Protein AF-A0A9J6CEP8-F1 (afdb_monomer)

Sequence (96 aa):
MLLLRLGLGQKMCIFNCENILILGDFNHELKFGSPLESFMLQSFDTRLFSPRESTTNARTVIDEVFGRIEDYNIEVFIYESYSSHHKPLVIRVHEL

Nearest PDB structures (foldseek):
  9b3i-assembly1_E  TM=4.047E-01  e=5.539E+00  Saccharomyces cerevisiae

Radius of gyration: 14.23 Å; Cα contact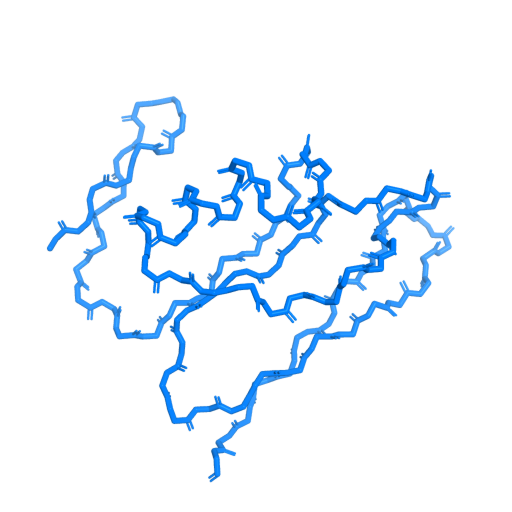s (8 Å, |Δi|>4): 170; chains: 1; bounding box: 29×32×35 Å

Structure (mmCIF, N/CA/C/O backbone):
data_AF-A0A9J6CEP8-F1
#
_entry.id   AF-A0A9J6CEP8-F1
#
loop_
_atom_site.group_PDB
_atom_site.id
_atom_site.type_symbol
_atom_site.label_atom_id
_atom_site.label_alt_id
_atom_site.label_comp_id
_atom_site.label_asym_id
_atom_site.label_entity_id
_atom_site.label_seq_id
_atom_site.pdbx_PDB_ins_code
_atom_site.Cartn_x
_atom_site.Cartn_y
_atom_site.Cartn_z
_atom_site.occupancy
_atom_site.B_iso_or_equiv
_atom_site.auth_seq_id
_atom_site.auth_comp_id
_atom_site.auth_asym_id
_atom_site.auth_atom_id
_atom_site.pdbx_PDB_model_num
ATOM 1 N N . MET A 1 1 ? -14.305 12.920 13.397 1.00 51.47 1 MET A N 1
ATOM 2 C CA . MET A 1 1 ? -14.805 13.208 12.034 1.00 51.47 1 MET A CA 1
ATOM 3 C C . MET A 1 1 ? -13.619 13.638 11.197 1.00 51.47 1 MET A C 1
ATOM 5 O O . MET A 1 1 ? -13.085 14.710 11.456 1.00 51.47 1 MET A O 1
ATOM 9 N N . LEU A 1 2 ? -13.185 12.798 10.258 1.00 52.88 2 LEU A N 1
ATOM 10 C CA . LEU A 1 2 ? -12.130 13.163 9.318 1.00 52.88 2 LEU A CA 1
ATOM 11 C C . LEU A 1 2 ? -12.778 13.641 8.017 1.00 52.88 2 LEU A C 1
ATOM 13 O O . LEU A 1 2 ? -13.576 12.919 7.418 1.00 52.88 2 LEU A O 1
ATOM 17 N N . LEU A 1 3 ? -12.466 14.872 7.610 1.00 49.03 3 LEU A N 1
ATOM 18 C CA . LEU A 1 3 ? -12.958 15.448 6.364 1.00 49.03 3 LEU A CA 1
ATOM 19 C C . LEU A 1 3 ? -11.850 15.383 5.318 1.00 49.03 3 LEU A C 1
ATOM 21 O O . LEU A 1 3 ? -10.904 16.168 5.358 1.00 49.03 3 LEU A O 1
ATOM 25 N N . LEU A 1 4 ? -11.991 14.472 4.363 1.00 55.44 4 LEU A N 1
ATOM 26 C CA . LEU A 1 4 ? -11.021 14.328 3.287 1.00 55.44 4 LEU A CA 1
ATOM 27 C C . LEU A 1 4 ? -11.453 15.132 2.077 1.00 55.44 4 LEU A C 1
ATOM 29 O O . LEU A 1 4 ? -12.540 14.925 1.532 1.00 55.44 4 LEU A O 1
ATOM 33 N N . ARG A 1 5 ? -10.580 16.049 1.653 1.00 47.62 5 ARG A N 1
ATOM 34 C CA . ARG A 1 5 ? -10.659 16.659 0.328 1.00 47.62 5 ARG A CA 1
ATOM 35 C C . ARG A 1 5 ? -9.963 15.734 -0.656 1.00 47.62 5 ARG A C 1
ATOM 37 O O . ARG A 1 5 ? -8.754 15.814 -0.840 1.00 47.62 5 ARG A O 1
ATOM 44 N N . LEU A 1 6 ? -10.750 14.881 -1.290 1.00 51.75 6 LEU A N 1
ATOM 45 C CA . LEU A 1 6 ? -10.346 14.256 -2.539 1.00 51.75 6 LEU A CA 1
ATOM 46 C C . LEU A 1 6 ? -10.498 15.354 -3.606 1.00 51.75 6 LEU A C 1
ATOM 48 O O . LEU A 1 6 ? -11.464 16.122 -3.563 1.00 51.75 6 LEU A O 1
ATOM 52 N N . GLY A 1 7 ? -9.509 15.542 -4.481 1.00 49.31 7 GLY A N 1
ATOM 53 C CA . GLY A 1 7 ? -9.556 16.587 -5.515 1.00 49.31 7 GLY A CA 1
ATOM 54 C C . GLY A 1 7 ? -10.892 16.608 -6.281 1.00 49.31 7 GLY A C 1
ATOM 55 O O . GLY A 1 7 ? -11.607 15.613 -6.311 1.00 49.31 7 GLY A O 1
ATOM 56 N N . LEU A 1 8 ? -11.226 17.752 -6.900 1.00 47.84 8 LEU A N 1
ATOM 57 C CA . LEU A 1 8 ? -12.524 18.055 -7.552 1.00 47.84 8 LEU A CA 1
ATOM 58 C C . LEU A 1 8 ? -13.677 18.454 -6.607 1.00 47.84 8 LEU A C 1
ATOM 60 O O . LEU A 1 8 ? -14.846 18.393 -6.978 1.00 47.84 8 LEU A O 1
ATOM 64 N N . GLY A 1 9 ? -13.371 18.919 -5.392 1.00 50.31 9 GLY A N 1
ATOM 65 C CA . GLY A 1 9 ? -14.382 19.488 -4.486 1.00 50.31 9 GLY A CA 1
ATOM 66 C C . GLY A 1 9 ? -15.284 18.453 -3.807 1.00 50.31 9 GLY A C 1
ATOM 67 O O . GLY A 1 9 ? -16.221 18.831 -3.103 1.00 50.31 9 GLY A O 1
ATOM 68 N N . GLN A 1 10 ? -14.980 17.165 -3.964 1.00 42.88 10 GLN A N 1
ATOM 69 C CA . GLN A 1 10 ? -15.656 16.087 -3.261 1.00 42.88 10 GLN A CA 1
ATOM 70 C C . GLN A 1 10 ? -15.145 16.004 -1.818 1.00 42.88 10 GLN A C 1
ATOM 72 O O . GLN A 1 10 ? -13.944 16.027 -1.544 1.00 42.88 10 GLN A O 1
ATOM 77 N N . LYS A 1 11 ? -16.085 15.945 -0.873 1.00 49.19 11 LYS A N 1
ATOM 78 C CA . LYS A 1 11 ? -15.802 15.737 0.546 1.00 49.19 11 LYS A CA 1
ATOM 79 C C . LYS A 1 11 ? -16.305 14.356 0.916 1.00 49.19 11 LYS A C 1
ATOM 81 O O . LYS A 1 11 ? -17.509 14.119 0.864 1.00 49.19 11 LYS A O 1
ATOM 86 N N . MET A 1 12 ? -15.399 13.473 1.311 1.00 56.34 12 MET A N 1
ATOM 87 C CA . MET A 1 12 ? -15.789 12.221 1.946 1.00 56.34 12 MET A CA 1
ATOM 88 C C . MET A 1 12 ? -15.829 12.450 3.453 1.00 56.34 12 MET A C 1
ATOM 90 O O . MET A 1 12 ? -14.848 12.904 4.048 1.00 56.34 12 MET A O 1
ATOM 94 N N . CYS A 1 13 ? -16.986 12.192 4.058 1.00 50.88 13 CYS A N 1
ATOM 95 C CA . CYS A 1 13 ? -17.151 12.247 5.501 1.00 50.88 13 CYS A CA 1
ATOM 96 C C . CYS A 1 13 ? -16.957 10.833 6.050 1.00 50.88 13 CYS A C 1
ATOM 98 O O . CYS A 1 13 ? -17.866 10.011 5.956 1.00 50.88 13 CYS A O 1
ATOM 100 N N . ILE A 1 14 ? -15.769 10.539 6.584 1.00 58.50 14 ILE A N 1
ATOM 101 C CA . ILE A 1 14 ? -15.524 9.263 7.263 1.00 58.50 14 ILE A CA 1
ATOM 102 C C . ILE A 1 14 ? -15.975 9.424 8.719 1.00 58.50 14 ILE A C 1
ATOM 104 O O . ILE A 1 14 ? -15.350 10.142 9.512 1.00 58.50 14 ILE A O 1
ATOM 108 N N . PHE A 1 15 ? -17.095 8.787 9.062 1.00 48.88 15 PHE A N 1
ATOM 109 C CA . PHE A 1 15 ? -17.564 8.658 10.440 1.00 48.88 15 PHE A CA 1
ATOM 110 C C . PHE A 1 15 ? 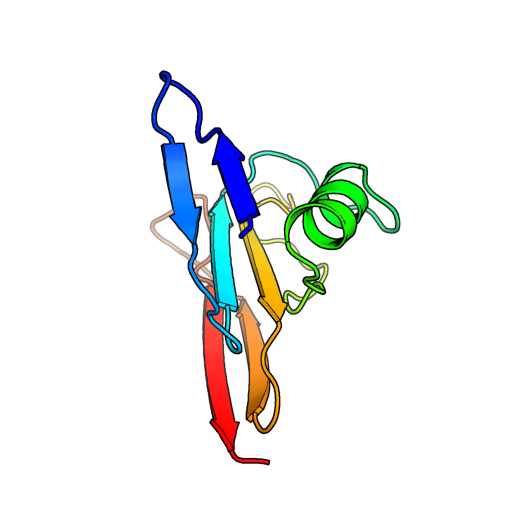-17.007 7.361 11.036 1.00 48.88 15 PHE A C 1
ATOM 112 O O . PHE A 1 15 ? -17.312 6.291 10.532 1.00 48.88 15 PHE A O 1
ATOM 119 N N . ASN A 1 16 ? -16.197 7.484 12.093 1.00 65.81 16 ASN A N 1
ATOM 120 C CA . ASN A 1 16 ? -15.808 6.420 13.032 1.00 65.81 16 ASN A CA 1
ATOM 121 C C . ASN A 1 16 ? -15.506 5.027 12.432 1.00 65.81 16 ASN A C 1
ATOM 123 O O . ASN A 1 16 ? -15.925 4.012 12.976 1.00 65.81 16 ASN A O 1
ATOM 127 N N . CYS A 1 17 ? -14.766 4.960 11.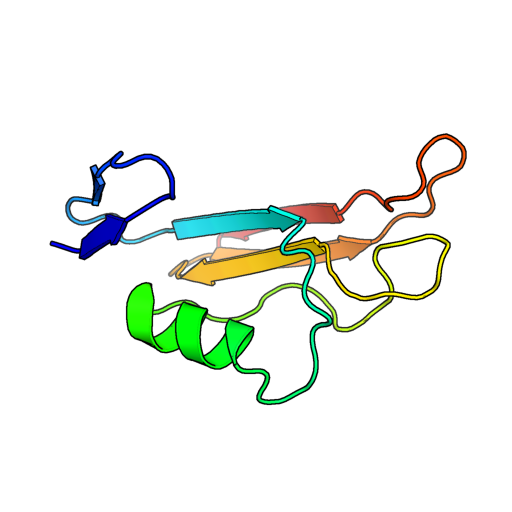322 1.00 70.12 17 CYS A N 1
ATOM 128 C CA . CYS A 1 17 ? -14.233 3.690 10.830 1.00 70.12 17 CYS A CA 1
ATOM 129 C C . CYS A 1 17 ? -12.964 3.346 11.614 1.00 70.12 17 CYS A C 1
ATOM 131 O O . CYS A 1 17 ? -11.946 4.020 11.451 1.00 70.12 17 CYS A O 1
ATOM 133 N N . GLU A 1 18 ? -13.030 2.331 12.472 1.00 77.94 18 GLU A N 1
ATOM 134 C CA . GLU A 1 18 ? -11.874 1.831 13.233 1.00 77.94 18 GLU A CA 1
ATOM 135 C C . GLU A 1 18 ? -10.821 1.262 12.275 1.00 77.94 18 GLU A C 1
ATOM 137 O O . GLU A 1 18 ? -9.672 1.708 12.288 1.00 77.94 18 GLU A O 1
ATOM 142 N N . ASN A 1 19 ? -11.270 0.424 11.335 1.00 86.56 19 ASN A N 1
ATOM 143 C CA . ASN A 1 19 ? -10.427 -0.224 10.338 1.00 86.56 19 ASN A CA 1
ATOM 144 C C . ASN A 1 19 ? -10.498 0.479 8.973 1.00 86.56 19 ASN A C 1
ATOM 146 O O . ASN A 1 19 ? -11.573 0.636 8.390 1.00 86.56 19 ASN A O 1
ATOM 150 N N . ILE A 1 20 ? -9.342 0.894 8.453 1.00 88.31 20 ILE A N 1
ATOM 151 C CA . ILE A 1 20 ? -9.183 1.601 7.180 1.00 88.31 20 ILE A CA 1
ATOM 152 C C . ILE A 1 20 ? -8.009 0.995 6.410 1.00 88.31 20 ILE A C 1
ATOM 154 O O . ILE A 1 20 ? -6.908 0.862 6.943 1.00 88.31 20 ILE A O 1
ATOM 158 N N . LEU A 1 21 ? -8.235 0.713 5.126 1.00 92.06 21 LEU A N 1
ATOM 159 C CA . LEU A 1 21 ? -7.196 0.457 4.132 1.00 92.06 21 LEU A CA 1
ATOM 160 C C . LEU A 1 21 ? -7.318 1.473 3.001 1.00 92.06 21 LEU A C 1
ATOM 162 O O . LEU A 1 21 ? -8.409 1.718 2.488 1.00 92.06 21 LEU A O 1
ATOM 166 N N . ILE A 1 22 ? -6.188 2.051 2.613 1.00 91.88 22 ILE A N 1
ATOM 167 C CA . ILE A 1 22 ? -6.058 2.998 1.514 1.00 91.88 22 ILE A CA 1
ATOM 168 C C . ILE A 1 22 ? -5.071 2.400 0.523 1.00 91.88 22 ILE A C 1
ATOM 170 O O . ILE A 1 22 ? -3.904 2.182 0.850 1.00 91.88 22 ILE A O 1
ATOM 174 N N . LEU A 1 23 ? -5.581 2.119 -0.672 1.00 93.25 23 LEU A N 1
ATOM 175 C CA . LEU A 1 23 ? -4.909 1.388 -1.739 1.00 93.25 23 LEU A CA 1
ATOM 176 C C . LEU A 1 23 ? -4.921 2.249 -2.993 1.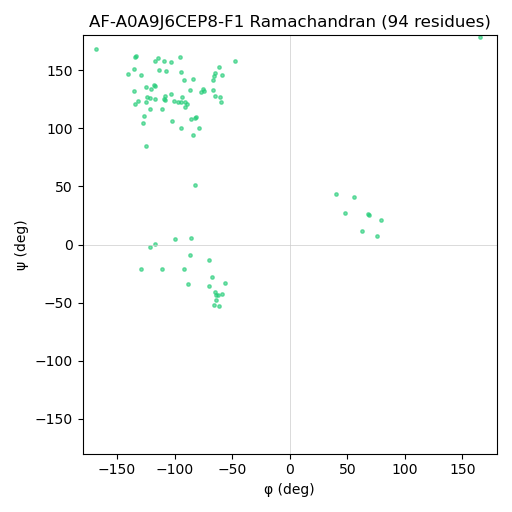00 93.25 23 LEU A C 1
ATOM 178 O O . LEU A 1 23 ? -5.974 2.793 -3.339 1.00 93.25 23 LEU A O 1
ATOM 182 N N . GLY A 1 24 ? -3.801 2.332 -3.698 1.00 91.62 24 GLY A N 1
ATOM 183 C CA . GLY A 1 24 ? -3.802 2.958 -5.013 1.00 91.62 24 GLY A CA 1
ATOM 184 C C . GLY A 1 24 ? -2.424 3.290 -5.552 1.00 91.62 24 GLY A C 1
ATOM 185 O O . GLY A 1 24 ? -1.414 3.091 -4.884 1.00 91.62 24 GLY A O 1
ATOM 186 N N . ASP A 1 25 ? -2.439 3.833 -6.764 1.00 93.69 25 ASP A N 1
ATOM 187 C CA . ASP A 1 25 ? -1.304 4.495 -7.394 1.00 93.69 25 ASP A CA 1
ATOM 188 C C . ASP A 1 25 ? -1.220 5.939 -6.878 1.00 93.69 25 ASP A C 1
ATOM 190 O O . ASP A 1 25 ? -2.061 6.789 -7.194 1.00 93.69 25 ASP A O 1
ATOM 194 N N . PHE A 1 26 ? -0.210 6.218 -6.059 1.00 92.25 26 PHE A N 1
ATOM 195 C CA . PHE A 1 26 ? 0.022 7.538 -5.478 1.00 92.25 26 PHE A CA 1
ATOM 196 C C . PHE A 1 26 ? 0.855 8.443 -6.388 1.00 92.25 26 PHE A C 1
ATOM 198 O O . PHE A 1 26 ? 0.991 9.631 -6.086 1.00 92.25 26 PHE A O 1
ATOM 205 N N . ASN A 1 27 ? 1.426 7.907 -7.476 1.00 91.44 27 ASN A N 1
ATOM 206 C CA . ASN A 1 27 ? 2.331 8.612 -8.388 1.00 91.44 27 ASN A CA 1
ATOM 207 C C . ASN A 1 27 ? 3.453 9.393 -7.674 1.00 91.44 27 ASN A C 1
ATOM 209 O O . ASN A 1 27 ? 3.970 10.392 -8.180 1.00 91.44 27 ASN A O 1
ATOM 213 N N . HIS A 1 28 ? 3.836 8.947 -6.478 1.00 89.50 28 HIS A N 1
ATOM 214 C CA . HIS A 1 28 ? 4.859 9.573 -5.659 1.00 89.50 28 HIS A CA 1
ATOM 215 C C . HIS A 1 28 ? 5.783 8.495 -5.115 1.00 89.50 28 HIS A C 1
ATOM 217 O O . HIS A 1 28 ? 5.349 7.619 -4.378 1.00 89.50 28 HIS A O 1
ATOM 223 N N . GLU A 1 29 ? 7.071 8.605 -5.437 1.00 89.62 29 GLU A N 1
ATOM 224 C CA . GLU A 1 29 ? 8.065 7.618 -5.026 1.00 89.62 29 GLU A CA 1
ATOM 225 C C . GLU A 1 29 ? 8.131 7.504 -3.495 1.00 89.62 29 GLU A C 1
ATOM 227 O O . GLU A 1 29 ? 8.395 8.491 -2.788 1.00 89.62 29 GLU A O 1
ATOM 232 N N . LEU A 1 30 ? 7.915 6.298 -2.976 1.00 84.62 30 LEU A N 1
ATOM 233 C CA . LEU A 1 30 ? 7.948 6.026 -1.552 1.00 84.62 30 LEU A CA 1
ATOM 234 C C . LEU A 1 30 ? 9.395 5.905 -1.054 1.00 84.62 30 LEU A C 1
ATOM 236 O O . LEU A 1 30 ? 10.051 4.867 -1.125 1.00 84.62 30 LEU A O 1
ATOM 240 N N . LYS A 1 31 ? 9.880 6.983 -0.441 1.00 83.44 31 LYS A N 1
ATOM 241 C CA . LYS A 1 31 ? 11.144 7.010 0.312 1.00 83.44 31 LYS A CA 1
ATOM 242 C C . LYS A 1 31 ? 10.870 6.973 1.813 1.00 83.44 31 LYS A C 1
ATOM 244 O O . LYS A 1 31 ? 9.774 7.322 2.257 1.00 83.44 31 LYS A O 1
ATOM 249 N N . PHE A 1 32 ? 11.842 6.524 2.605 1.00 79.81 32 PHE A N 1
ATOM 250 C CA . PHE A 1 32 ? 11.718 6.559 4.064 1.00 79.81 32 PHE A CA 1
ATOM 251 C C . PHE A 1 32 ? 11.538 8.010 4.524 1.00 79.81 32 PHE A C 1
ATOM 253 O O . PHE A 1 32 ? 12.317 8.875 4.119 1.00 79.81 32 PHE A O 1
ATOM 260 N N . GLY A 1 33 ? 10.497 8.286 5.315 1.00 80.25 33 GLY A N 1
ATOM 261 C CA . GLY A 1 33 ? 10.181 9.652 5.742 1.00 80.25 33 GLY A CA 1
ATOM 262 C C . GLY A 1 33 ? 9.677 10.546 4.606 1.00 80.25 33 GLY A C 1
ATOM 263 O O . GLY A 1 33 ? 9.847 11.764 4.656 1.00 80.25 33 GLY A O 1
ATOM 264 N N . SER A 1 34 ? 9.090 9.962 3.556 1.00 85.12 34 SER A N 1
ATOM 265 C CA . SER A 1 34 ? 8.518 10.748 2.462 1.00 85.12 34 SER A CA 1
ATOM 266 C C . SER A 1 34 ? 7.373 11.656 2.950 1.00 85.12 34 SER A C 1
ATOM 268 O O . SER A 1 34 ? 6.674 11.322 3.916 1.00 85.12 34 SER A O 1
ATOM 270 N N . PRO A 1 35 ? 7.123 12.792 2.267 1.00 89.00 35 PRO A N 1
ATOM 271 C CA . PRO A 1 35 ? 5.967 13.639 2.557 1.00 89.00 35 PRO A CA 1
ATOM 272 C C . PRO A 1 35 ? 4.637 12.886 2.469 1.00 89.00 35 PRO A C 1
ATOM 274 O O . PRO A 1 35 ? 3.736 13.174 3.250 1.00 89.00 35 PRO A O 1
ATOM 277 N N . LEU A 1 36 ? 4.534 11.902 1.566 1.00 88.38 36 LEU A N 1
ATOM 278 C CA . LEU A 1 36 ? 3.364 11.036 1.444 1.00 88.38 36 LEU A C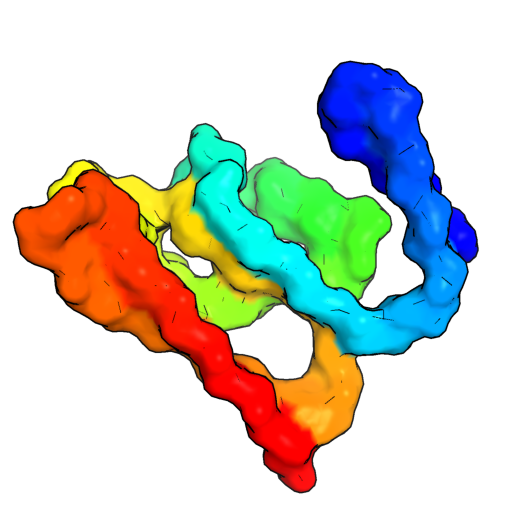A 1
ATOM 279 C C . LEU A 1 36 ? 3.121 10.243 2.733 1.00 88.38 36 LEU A C 1
ATOM 281 O O . LEU A 1 36 ? 2.038 10.323 3.294 1.00 88.38 36 LEU A O 1
ATOM 285 N N . GLU A 1 37 ? 4.129 9.537 3.247 1.00 89.69 37 GLU A N 1
ATOM 286 C CA . GLU A 1 37 ? 4.012 8.761 4.490 1.00 89.69 37 GLU A CA 1
ATOM 287 C C . GLU A 1 37 ? 3.622 9.650 5.680 1.00 89.69 37 GLU A C 1
ATOM 289 O O . GLU A 1 37 ? 2.714 9.318 6.442 1.00 89.69 37 GLU A O 1
ATOM 294 N N . SER A 1 38 ? 4.238 10.833 5.781 1.00 89.50 38 SER A N 1
ATOM 295 C CA . SER A 1 38 ? 3.891 11.829 6.804 1.00 89.50 38 SER A CA 1
ATOM 296 C C . SER A 1 38 ? 2.446 12.316 6.666 1.00 89.50 38 SER A C 1
ATOM 298 O O . SER A 1 38 ? 1.730 12.423 7.659 1.0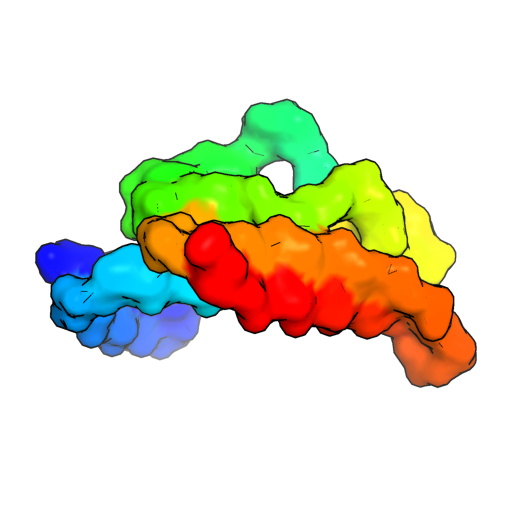0 89.50 38 SER A O 1
ATOM 300 N N . PHE A 1 39 ? 1.997 12.589 5.439 1.00 88.94 39 PHE A N 1
ATOM 301 C CA . PHE A 1 39 ? 0.629 13.008 5.148 1.00 88.94 39 PHE A CA 1
ATOM 302 C C . PHE A 1 39 ? -0.390 11.915 5.486 1.00 88.94 39 PHE A C 1
ATOM 304 O O . PHE A 1 39 ? -1.415 12.219 6.098 1.00 88.94 39 PHE A O 1
ATOM 311 N N . MET A 1 40 ? -0.106 10.658 5.132 1.00 89.50 40 MET A N 1
ATOM 312 C CA . MET A 1 40 ? -0.976 9.512 5.406 1.00 89.50 40 MET A CA 1
ATOM 313 C C . MET A 1 40 ? -1.118 9.257 6.910 1.00 89.50 40 MET A C 1
ATOM 315 O O . MET A 1 40 ? -2.230 9.038 7.398 1.00 89.50 40 MET A O 1
ATOM 319 N N . LEU A 1 41 ? -0.022 9.381 7.662 1.00 88.75 41 LEU A N 1
ATOM 320 C CA . LEU A 1 41 ? -0.040 9.298 9.121 1.00 88.75 41 LEU A CA 1
ATOM 321 C C . LEU A 1 41 ? -0.826 10.460 9.745 1.00 88.75 41 LEU A C 1
ATOM 323 O O . LEU A 1 41 ? -1.743 10.234 10.522 1.00 88.75 41 LEU A O 1
ATOM 327 N N . GLN A 1 42 ? -0.519 11.710 9.389 1.00 88.06 42 GLN A N 1
ATOM 328 C CA . GLN A 1 42 ? -1.138 12.884 10.022 1.00 88.06 42 GLN A CA 1
ATOM 329 C C . GLN A 1 42 ? -2.613 13.064 9.660 1.00 88.06 42 GLN A C 1
ATOM 331 O O . GLN A 1 42 ? -3.400 13.532 10.480 1.00 88.06 42 GLN A O 1
ATOM 336 N N . SER A 1 43 ? -2.983 12.731 8.423 1.00 85.50 43 SER A N 1
ATOM 337 C CA . SER A 1 43 ? -4.338 12.963 7.929 1.00 85.50 43 SER A CA 1
ATOM 338 C C . SER A 1 43 ? -5.258 11.796 8.233 1.00 85.50 43 SER A C 1
ATOM 340 O O . SER A 1 43 ? -6.432 12.025 8.473 1.00 85.50 43 SER A O 1
ATOM 342 N N . PHE A 1 44 ? -4.762 10.559 8.223 1.00 84.06 44 PHE A N 1
ATOM 343 C CA . PHE A 1 44 ? -5.620 9.378 8.331 1.00 84.06 44 PHE A CA 1
ATOM 344 C C . PHE A 1 44 ? -5.292 8.488 9.522 1.00 84.06 44 PHE A C 1
ATOM 346 O O . PHE A 1 44 ? -5.994 7.500 9.712 1.00 84.06 44 PHE A O 1
ATOM 353 N N . ASP A 1 45 ? -4.264 8.825 10.310 1.00 88.88 45 ASP A N 1
ATOM 354 C CA . ASP A 1 45 ? -3.792 7.992 11.420 1.00 88.88 45 ASP A CA 1
ATOM 355 C C . ASP A 1 45 ? -3.440 6.570 10.942 1.00 88.88 45 ASP A C 1
ATOM 357 O O . ASP A 1 45 ? -3.790 5.563 11.548 1.00 88.88 45 ASP A O 1
ATOM 361 N N . THR A 1 46 ? -2.795 6.487 9.774 1.00 90.94 46 THR A N 1
ATOM 362 C CA . THR A 1 46 ? -2.438 5.220 9.120 1.00 90.94 46 THR A CA 1
ATOM 363 C C . THR A 1 46 ? -0.938 4.963 9.159 1.00 90.94 46 THR A C 1
ATOM 365 O O . THR A 1 46 ? -0.129 5.885 9.258 1.00 90.94 46 THR A O 1
ATOM 368 N N . ARG A 1 47 ? -0.557 3.693 9.016 1.00 91.69 47 ARG A N 1
ATOM 369 C CA . ARG A 1 47 ? 0.823 3.258 8.776 1.00 91.69 47 ARG A CA 1
ATOM 370 C C . ARG A 1 47 ? 0.961 2.612 7.402 1.00 91.69 47 ARG A C 1
ATOM 372 O O . ARG A 1 47 ? -0.023 2.156 6.821 1.00 91.69 47 ARG A O 1
ATOM 379 N N . LEU A 1 48 ? 2.190 2.550 6.906 1.00 93.00 48 LEU A N 1
ATOM 380 C CA . LEU A 1 48 ? 2.522 1.823 5.687 1.00 93.00 48 LEU A CA 1
ATOM 381 C C . LEU A 1 48 ? 2.523 0.308 5.946 1.00 93.00 48 LEU A C 1
ATOM 383 O O . LEU A 1 48 ? 3.158 -0.156 6.893 1.00 93.00 48 LEU A O 1
ATOM 387 N N . PHE A 1 49 ? 1.859 -0.449 5.073 1.00 93.69 49 PHE A N 1
ATOM 388 C CA . PHE A 1 49 ? 1.915 -1.915 5.031 1.00 93.69 49 PHE A CA 1
ATOM 389 C C . PHE A 1 49 ? 2.637 -2.460 3.796 1.00 93.69 49 PHE A C 1
ATOM 391 O O . PHE A 1 49 ? 3.082 -3.605 3.818 1.00 93.69 49 PHE A O 1
ATOM 398 N N . SER A 1 50 ? 2.747 -1.681 2.716 1.00 90.69 50 SER A N 1
ATOM 399 C CA . SER A 1 50 ? 3.455 -2.139 1.515 1.00 90.69 50 SER A CA 1
ATOM 400 C C . SER A 1 50 ? 4.953 -2.321 1.756 1.00 90.69 50 SER A C 1
A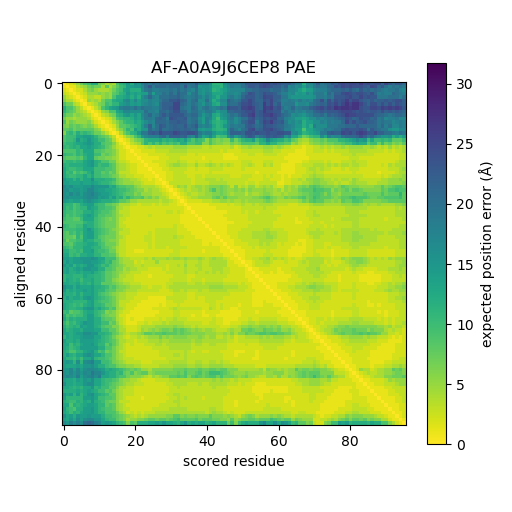TOM 402 O O . SER A 1 50 ? 5.568 -1.505 2.454 1.00 90.69 50 SER A O 1
ATOM 404 N N . PRO A 1 51 ? 5.567 -3.367 1.171 1.00 87.19 51 PRO A N 1
ATOM 405 C CA . PRO A 1 51 ? 7.014 -3.467 1.121 1.00 87.19 51 PRO A CA 1
ATOM 406 C C . PRO A 1 51 ? 7.578 -2.325 0.271 1.00 87.19 51 PRO A C 1
ATOM 408 O O . PRO A 1 51 ? 6.975 -1.901 -0.711 1.00 87.19 51 PRO A O 1
ATOM 411 N N . ARG A 1 52 ? 8.775 -1.848 0.624 1.00 90.12 52 ARG A N 1
ATOM 412 C CA . ARG A 1 52 ? 9.485 -0.786 -0.113 1.00 90.12 52 ARG A CA 1
ATOM 413 C C . ARG A 1 52 ? 10.234 -1.354 -1.317 1.00 90.12 52 ARG A C 1
ATOM 415 O O . ARG A 1 52 ? 11.437 -1.157 -1.477 1.00 90.12 52 ARG A O 1
ATOM 422 N N . GLU A 1 53 ? 9.512 -2.116 -2.117 1.00 92.38 53 GLU A N 1
ATOM 423 C CA . GLU A 1 53 ? 9.994 -2.813 -3.299 1.00 92.38 53 GLU A CA 1
ATOM 424 C C . GLU A 1 53 ? 9.276 -2.278 -4.531 1.00 92.38 53 GLU A C 1
ATOM 426 O O . GLU A 1 53 ? 8.204 -1.690 -4.437 1.00 92.38 53 GLU A O 1
ATOM 431 N N . SER A 1 54 ? 9.875 -2.453 -5.709 1.00 94.00 54 SER A N 1
ATOM 432 C CA . SER A 1 54 ? 9.306 -1.849 -6.906 1.00 94.00 54 SER A CA 1
ATOM 433 C C . SER A 1 54 ? 7.941 -2.425 -7.262 1.00 94.00 54 SER A C 1
ATOM 435 O O . SER A 1 54 ? 7.803 -3.630 -7.473 1.00 94.00 54 SER A O 1
ATOM 437 N N . THR A 1 55 ? 6.984 -1.520 -7.437 1.00 96.12 55 THR A N 1
ATOM 438 C CA . THR A 1 55 ? 5.607 -1.791 -7.844 1.00 96.12 55 THR A CA 1
ATOM 439 C C . THR A 1 55 ? 5.361 -1.532 -9.327 1.00 96.12 55 THR A C 1
ATOM 441 O O . THR A 1 55 ? 4.261 -1.735 -9.826 1.00 96.12 55 THR A O 1
ATOM 444 N N . THR A 1 56 ? 6.404 -1.196 -10.089 1.00 95.50 56 THR A N 1
ATOM 445 C CA . THR A 1 56 ? 6.321 -1.028 -11.543 1.00 95.50 56 THR A CA 1
ATOM 446 C C . THR A 1 56 ? 7.469 -1.722 -12.270 1.00 95.50 56 THR A C 1
ATOM 448 O O . THR A 1 56 ? 8.537 -1.995 -11.724 1.00 95.50 56 THR A O 1
ATOM 451 N N . ASN A 1 57 ? 7.297 -1.961 -13.566 1.00 91.88 57 ASN A N 1
ATOM 452 C CA . ASN A 1 57 ? 8.369 -2.477 -14.419 1.00 91.88 57 ASN A CA 1
ATOM 453 C C . ASN A 1 57 ? 9.482 -1.438 -14.674 1.00 91.88 57 ASN A C 1
ATOM 455 O O . ASN A 1 57 ? 10.574 -1.796 -15.113 1.00 91.88 57 ASN A O 1
ATOM 459 N N . ALA A 1 58 ? 9.236 -0.161 -14.355 1.00 92.19 58 ALA A N 1
ATOM 460 C CA . ALA A 1 58 ? 10.214 0.924 -14.436 1.00 92.19 58 ALA A CA 1
ATOM 461 C C . ALA A 1 58 ? 11.084 1.063 -13.172 1.00 92.19 58 ALA A C 1
ATOM 463 O O . ALA A 1 58 ? 11.900 1.980 -13.097 1.00 92.19 58 ALA A O 1
ATOM 464 N N . ARG A 1 59 ? 10.954 0.143 -12.205 1.00 93.00 59 ARG A N 1
ATOM 465 C CA . ARG A 1 59 ? 11.685 0.152 -10.927 1.00 93.00 59 ARG A CA 1
ATOM 466 C C . ARG A 1 59 ? 11.299 1.298 -9.982 1.00 93.00 59 ARG A C 1
ATOM 468 O O . ARG A 1 59 ? 12.117 1.690 -9.157 1.00 93.00 59 ARG A O 1
ATOM 475 N N . THR A 1 60 ? 10.074 1.810 -10.093 1.00 93.69 60 THR A N 1
ATOM 476 C CA . THR A 1 60 ? 9.517 2.811 -9.165 1.00 93.69 60 THR A CA 1
ATOM 477 C C . THR A 1 60 ? 8.689 2.146 -8.067 1.00 93.69 60 THR A C 1
ATOM 479 O O . THR A 1 60 ? 8.287 0.984 -8.209 1.00 93.69 60 THR A O 1
ATOM 482 N N . VAL A 1 61 ? 8.461 2.880 -6.980 1.00 94.44 61 VAL A N 1
ATOM 483 C CA . VAL A 1 61 ? 7.700 2.461 -5.792 1.00 94.44 61 VAL A CA 1
ATOM 484 C C . VAL A 1 61 ? 6.603 3.506 -5.573 1.00 94.44 61 VAL A C 1
ATOM 486 O O . VAL A 1 61 ? 6.839 4.520 -4.917 1.00 94.44 61 VAL A O 1
ATOM 489 N N . ILE A 1 62 ? 5.473 3.344 -6.271 1.00 94.56 62 ILE A N 1
ATOM 490 C CA . ILE A 1 62 ? 4.398 4.359 -6.348 1.00 94.56 62 ILE A CA 1
ATOM 491 C C . ILE A 1 62 ? 3.001 3.814 -6.041 1.00 94.56 62 ILE A C 1
ATOM 493 O O . ILE A 1 62 ? 2.113 4.592 -5.695 1.00 94.56 62 ILE A O 1
ATOM 497 N N . ASP A 1 63 ? 2.799 2.502 -6.162 1.00 94.56 63 ASP A N 1
ATOM 498 C CA . ASP A 1 63 ? 1.584 1.830 -5.709 1.00 94.56 63 ASP A CA 1
ATOM 499 C C . ASP A 1 63 ? 1.751 1.396 -4.252 1.00 94.56 63 ASP A C 1
ATOM 501 O O . ASP A 1 63 ? 2.657 0.625 -3.945 1.00 94.56 63 ASP A O 1
ATOM 505 N N . GLU A 1 64 ? 0.886 1.870 -3.354 1.00 94.25 64 GLU A N 1
ATOM 506 C CA . GLU A 1 64 ? 1.072 1.676 -1.911 1.00 94.25 64 GLU A CA 1
ATOM 507 C C . GLU A 1 64 ? -0.196 1.212 -1.193 1.00 94.25 64 GLU A C 1
ATOM 509 O O . GLU A 1 64 ? -1.332 1.370 -1.651 1.00 94.25 64 GLU A O 1
ATOM 514 N N . VAL A 1 65 ? 0.025 0.671 0.003 1.00 94.94 65 VAL A N 1
ATOM 515 C CA . VAL A 1 65 ? -1.002 0.245 0.949 1.00 94.94 65 VAL A CA 1
ATOM 516 C C . VAL A 1 65 ? -0.724 0.910 2.281 1.00 94.94 65 VAL A C 1
ATOM 518 O O . VAL A 1 65 ? 0.236 0.565 2.974 1.00 94.94 65 VAL A O 1
ATOM 521 N N . PHE A 1 66 ? -1.597 1.840 2.645 1.00 93.88 66 PHE A N 1
ATOM 522 C CA . PHE A 1 66 ? -1.647 2.432 3.972 1.00 93.88 66 PHE A CA 1
ATOM 523 C C . PHE A 1 66 ? -2.867 1.910 4.707 1.00 93.88 66 PHE A C 1
ATOM 525 O O . PHE A 1 66 ? -3.903 1.639 4.103 1.00 93.88 66 PHE A O 1
ATOM 532 N N . GLY A 1 67 ? -2.788 1.806 6.022 1.00 92.50 67 GLY A N 1
ATOM 533 C CA . GLY A 1 67 ? -3.978 1.495 6.787 1.00 92.50 67 GLY A CA 1
ATOM 534 C C . GLY A 1 67 ? -3.824 1.681 8.277 1.00 92.50 67 GLY A C 1
ATOM 535 O O . GLY A 1 67 ? -2.726 1.829 8.812 1.00 92.50 67 GLY A O 1
ATOM 536 N N . ARG A 1 68 ? -4.972 1.636 8.930 1.00 90.88 68 ARG A N 1
ATOM 537 C CA . ARG A 1 68 ? -5.129 1.495 10.366 1.00 90.88 68 ARG A CA 1
ATOM 538 C C . ARG A 1 68 ? -6.074 0.329 10.542 1.00 90.88 68 ARG A C 1
ATOM 540 O O . ARG A 1 68 ? -7.245 0.468 10.221 1.00 90.88 68 ARG A O 1
ATOM 547 N N . ILE A 1 69 ? -5.553 -0.823 10.932 1.00 89.25 69 ILE A N 1
ATOM 548 C CA . ILE A 1 69 ? -6.374 -1.988 11.235 1.00 89.25 69 ILE A CA 1
ATOM 549 C C . ILE A 1 69 ? -5.904 -2.539 12.573 1.00 89.25 69 ILE A C 1
ATOM 551 O O . ILE A 1 69 ? -4.713 -2.817 12.737 1.00 89.25 69 ILE A O 1
ATOM 555 N N . GLU A 1 70 ? -6.843 -2.643 13.504 1.00 85.50 70 GLU A N 1
ATOM 556 C CA . GLU A 1 70 ? -6.675 -3.275 14.811 1.00 85.50 70 GLU A CA 1
ATOM 557 C C . GLU A 1 70 ? -7.148 -4.729 14.725 1.00 85.50 70 GLU A C 1
ATOM 559 O O . GLU A 1 70 ? -8.036 -5.033 13.935 1.00 85.50 70 GLU A O 1
ATOM 564 N N . ASP A 1 71 ? -6.539 -5.627 15.499 1.00 87.19 71 ASP A N 1
ATOM 565 C CA . ASP A 1 71 ? -6.910 -7.050 15.598 1.00 87.19 71 ASP A CA 1
ATOM 566 C C . ASP A 1 71 ? -6.778 -7.910 14.325 1.00 87.19 71 ASP A C 1
ATOM 568 O O . ASP A 1 71 ? -7.186 -9.072 14.309 1.00 87.19 71 ASP A O 1
ATOM 572 N N . TYR A 1 72 ? -6.123 -7.393 13.279 1.00 87.69 72 TYR A N 1
ATOM 573 C CA . TYR A 1 72 ? -5.724 -8.189 12.116 1.00 87.69 72 TYR A CA 1
ATOM 574 C C . TYR A 1 72 ? -4.246 -8.001 11.782 1.00 87.69 72 TYR A C 1
ATOM 576 O O . TYR A 1 72 ? -3.686 -6.903 11.856 1.00 87.69 72 TYR A O 1
ATOM 584 N N . ASN A 1 73 ? -3.636 -9.078 11.306 1.00 89.88 73 ASN A N 1
ATOM 585 C CA . ASN A 1 73 ? -2.376 -9.034 10.587 1.00 89.88 73 ASN A CA 1
ATOM 586 C C . ASN A 1 73 ? -2.626 -8.735 9.106 1.00 89.88 73 ASN A C 1
ATOM 588 O O . ASN A 1 73 ? -3.579 -9.227 8.491 1.00 89.88 73 ASN A O 1
ATOM 592 N N . ILE A 1 74 ? -1.728 -7.940 8.525 1.00 92.88 74 ILE A N 1
ATOM 593 C CA . ILE A 1 74 ? -1.754 -7.590 7.106 1.00 92.88 74 ILE A CA 1
ATOM 594 C C . ILE A 1 74 ? -0.425 -7.964 6.473 1.00 92.88 74 ILE A C 1
ATOM 596 O O . ILE A 1 74 ? 0.631 -7.520 6.920 1.00 92.88 74 ILE A O 1
ATOM 600 N N . GLU A 1 75 ? -0.503 -8.726 5.391 1.00 94.06 75 GLU A N 1
ATOM 601 C CA . GLU A 1 75 ? 0.628 -9.044 4.529 1.00 94.06 75 GLU A CA 1
ATOM 602 C C . GLU A 1 75 ? 0.375 -8.470 3.138 1.00 94.06 75 GLU A C 1
ATOM 604 O O . GLU A 1 75 ? -0.727 -8.593 2.594 1.00 94.06 75 GLU A O 1
ATOM 609 N N . VAL A 1 76 ? 1.401 -7.862 2.547 1.00 95.38 76 VAL A N 1
ATOM 610 C CA . VAL A 1 76 ? 1.335 -7.301 1.196 1.00 95.38 76 VAL A CA 1
ATOM 611 C C . VAL A 1 76 ? 2.402 -7.960 0.335 1.00 95.38 76 VAL A C 1
ATOM 613 O O . VAL A 1 76 ? 3.581 -7.965 0.682 1.00 95.38 76 VAL A O 1
ATOM 616 N N . PHE A 1 77 ? 1.975 -8.506 -0.800 1.00 95.19 77 PHE A N 1
ATOM 617 C CA . PHE A 1 77 ? 2.826 -9.201 -1.758 1.00 95.19 77 PHE A CA 1
ATOM 618 C C . PHE A 1 77 ? 2.807 -8.469 -3.093 1.00 95.19 77 PHE A C 1
ATOM 620 O O . PHE A 1 77 ? 1.740 -8.092 -3.577 1.00 95.19 77 PHE A O 1
ATOM 627 N N . ILE A 1 78 ? 3.976 -8.328 -3.711 1.00 95.00 78 ILE A N 1
ATOM 628 C CA . ILE A 1 78 ? 4.115 -7.795 -5.066 1.00 95.00 78 ILE A CA 1
ATOM 629 C C . ILE A 1 78 ? 4.370 -8.967 -6.010 1.00 95.00 78 ILE A C 1
ATOM 631 O O . ILE A 1 78 ? 5.257 -9.786 -5.769 1.00 95.00 78 ILE A O 1
ATOM 635 N N . TYR A 1 79 ? 3.599 -9.043 -7.091 1.00 93.81 79 TYR A N 1
ATOM 636 C CA . TYR A 1 79 ? 3.765 -10.065 -8.122 1.00 93.81 79 TYR A CA 1
ATOM 637 C C . TYR A 1 79 ? 4.222 -9.447 -9.440 1.00 93.81 79 TYR A C 1
ATOM 639 O O . TYR A 1 79 ? 3.887 -8.312 -9.764 1.00 93.81 79 TYR A O 1
ATOM 647 N N . GLU A 1 80 ? 4.972 -10.209 -10.232 1.00 92.88 80 GLU A N 1
ATOM 648 C CA . GLU A 1 80 ? 5.363 -9.771 -11.571 1.00 92.88 80 GLU A CA 1
ATOM 649 C C . GLU A 1 80 ? 4.150 -9.647 -12.500 1.00 92.88 80 GLU A C 1
ATOM 651 O O . GLU A 1 80 ? 3.193 -10.423 -12.429 1.00 92.88 80 GLU A O 1
ATOM 656 N N . SER A 1 81 ? 4.209 -8.661 -13.394 1.00 89.19 81 SER A N 1
ATOM 657 C CA . SER A 1 81 ? 3.146 -8.354 -14.346 1.00 89.19 81 SER A CA 1
ATOM 658 C C . SER A 1 81 ? 3.688 -8.354 -15.765 1.00 89.19 81 SER A C 1
ATOM 660 O O . SER A 1 81 ? 4.604 -7.600 -16.095 1.00 89.19 81 SER A O 1
ATOM 662 N N . TYR A 1 82 ? 3.094 -9.187 -16.619 1.00 86.50 82 TYR A N 1
ATOM 663 C CA . TYR A 1 82 ? 3.486 -9.306 -18.027 1.00 86.50 82 TYR A CA 1
ATOM 664 C C . TYR A 1 82 ? 2.688 -8.385 -18.955 1.00 86.50 82 TYR A C 1
ATOM 666 O O . TYR A 1 82 ? 3.132 -8.098 -20.063 1.00 86.50 82 TYR A O 1
ATOM 674 N N . SER A 1 83 ? 1.508 -7.934 -18.523 1.00 92.19 83 SER A N 1
ATOM 675 C CA . SER A 1 83 ? 0.558 -7.186 -19.356 1.00 92.19 83 SER A CA 1
ATOM 676 C C . SER A 1 83 ? 0.287 -5.762 -18.868 1.00 92.19 83 SER A C 1
ATOM 678 O O . SER A 1 83 ? -0.521 -5.065 -19.474 1.00 92.19 83 SER A O 1
ATOM 680 N N . SER A 1 84 ? 0.921 -5.325 -17.778 1.00 94.44 84 SER A N 1
ATOM 681 C CA . SER A 1 84 ? 0.796 -3.967 -17.242 1.00 94.44 84 SER A CA 1
ATOM 682 C C . SER A 1 84 ? 2.165 -3.411 -16.868 1.00 94.44 84 S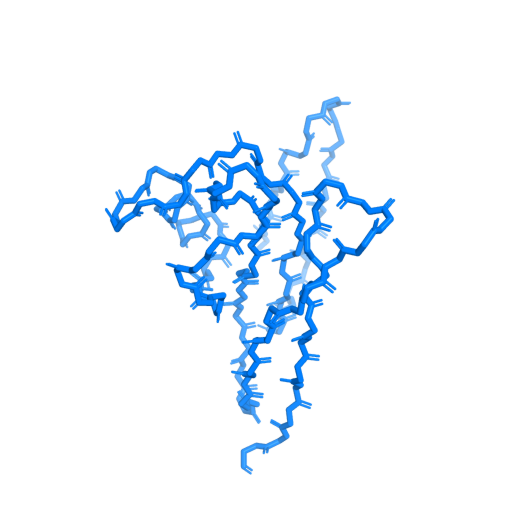ER A C 1
ATOM 684 O O . SER A 1 84 ? 3.074 -4.156 -16.508 1.00 94.44 84 SER A O 1
ATOM 686 N N . HIS A 1 85 ? 2.305 -2.086 -16.939 1.00 94.44 85 HIS A N 1
ATOM 687 C CA . HIS A 1 85 ? 3.462 -1.391 -16.376 1.00 94.44 85 HIS A CA 1
ATOM 688 C C . HIS A 1 85 ? 3.492 -1.460 -14.846 1.00 94.44 85 HIS A C 1
ATOM 690 O O . HIS A 1 85 ? 4.581 -1.430 -14.275 1.00 94.44 85 HIS A O 1
ATOM 696 N N . HIS A 1 86 ? 2.326 -1.580 -14.210 1.00 96.06 86 HIS A N 1
ATOM 697 C CA . HIS A 1 86 ? 2.190 -1.756 -12.769 1.00 96.06 86 HIS A CA 1
ATOM 698 C C . HIS A 1 86 ? 2.156 -3.241 -12.415 1.00 96.06 86 HIS A C 1
ATOM 700 O O . HIS A 1 86 ? 1.556 -4.069 -13.117 1.00 96.06 86 HIS A O 1
ATOM 706 N N . LYS A 1 87 ? 2.798 -3.559 -11.299 1.00 95.44 87 LYS A N 1
ATOM 707 C CA . LYS A 1 87 ? 2.802 -4.871 -10.673 1.00 95.44 87 LYS A CA 1
ATOM 708 C C . LYS A 1 87 ? 1.591 -4.982 -9.749 1.00 95.44 87 LYS A C 1
ATOM 710 O O . LYS A 1 87 ? 1.327 -4.049 -8.996 1.00 95.44 87 LYS A O 1
ATOM 715 N N . PRO A 1 88 ? 0.821 -6.079 -9.789 1.00 94.50 88 PRO A N 1
ATOM 716 C CA . PRO A 1 88 ? -0.288 -6.254 -8.866 1.00 94.50 88 PRO A CA 1
ATOM 717 C C . PRO A 1 88 ? 0.212 -6.408 -7.426 1.00 94.50 88 PRO A C 1
ATOM 719 O O . PRO A 1 88 ? 1.102 -7.217 -7.144 1.00 94.50 88 PRO A O 1
ATOM 722 N N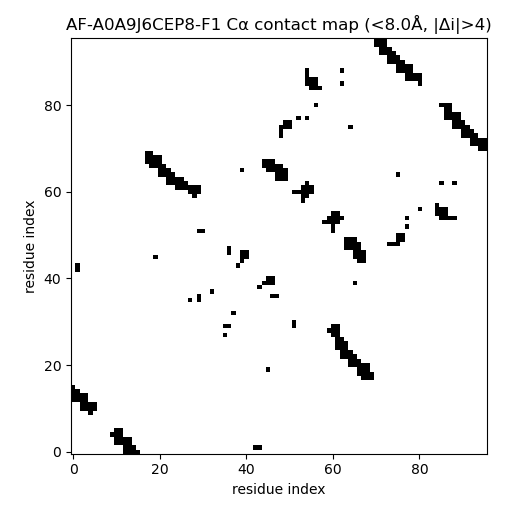 . LEU A 1 89 ? -0.422 -5.662 -6.521 1.00 95.19 89 LEU A N 1
ATOM 723 C CA . LEU A 1 89 ? -0.299 -5.843 -5.081 1.00 95.19 89 LEU A CA 1
ATOM 724 C C . LEU A 1 89 ? -1.432 -6.752 -4.603 1.00 95.19 89 LEU A C 1
ATOM 726 O O . LEU A 1 89 ? -2.608 -6.489 -4.857 1.00 95.19 89 LEU A O 1
ATOM 730 N N . VAL A 1 90 ? -1.077 -7.818 -3.893 1.00 95.00 90 VAL A N 1
ATOM 731 C CA . VAL A 1 90 ? -2.027 -8.718 -3.236 1.00 95.00 90 VAL A CA 1
ATOM 732 C C . VAL A 1 90 ? -1.941 -8.488 -1.740 1.00 95.00 90 VAL A C 1
ATOM 734 O O . VAL A 1 90 ? -0.872 -8.613 -1.149 1.00 95.00 90 VAL A O 1
ATOM 737 N N . ILE A 1 91 ? -3.081 -8.181 -1.130 1.00 95.25 91 ILE A N 1
ATOM 738 C CA . ILE A 1 91 ? -3.189 -7.898 0.300 1.00 95.25 91 ILE A CA 1
ATOM 739 C C . ILE A 1 91 ? -3.914 -9.063 0.951 1.00 95.25 91 ILE A C 1
ATOM 741 O O . ILE A 1 91 ? -5.019 -9.421 0.536 1.00 95.25 91 ILE A O 1
ATOM 745 N N . ARG A 1 92 ? -3.297 -9.656 1.969 1.00 93.94 92 ARG A N 1
ATOM 746 C CA . ARG A 1 92 ? -3.936 -10.654 2.825 1.00 93.94 92 ARG A CA 1
ATOM 747 C C . ARG A 1 92 ? -4.201 -10.031 4.179 1.00 93.94 92 ARG A C 1
ATOM 749 O O . ARG A 1 92 ? -3.290 -9.491 4.796 1.00 93.94 92 ARG A O 1
ATOM 756 N N . VAL A 1 93 ? -5.445 -10.138 4.624 1.00 92.69 93 VAL A N 1
ATOM 757 C CA . VAL A 1 93 ? -5.903 -9.684 5.937 1.00 92.69 93 VAL A CA 1
ATOM 758 C C . VAL A 1 93 ? -6.379 -10.917 6.689 1.00 92.69 93 VAL A C 1
ATOM 760 O O . VAL A 1 93 ? -7.191 -11.672 6.155 1.00 92.69 93 VAL A O 1
ATOM 763 N N . HIS A 1 94 ? -5.846 -11.153 7.883 1.00 91.12 94 HIS A N 1
ATOM 764 C CA . HIS A 1 94 ? -6.219 -12.294 8.718 1.00 91.12 94 HIS A CA 1
ATOM 765 C C . HIS A 1 94 ? -6.294 -11.891 10.187 1.00 91.12 94 HIS A C 1
ATOM 767 O O . HIS A 1 94 ? -5.571 -10.995 10.612 1.00 91.12 94 HIS A O 1
ATOM 773 N N . GLU A 1 95 ? -7.203 -12.520 10.931 1.00 88.19 95 GLU A N 1
ATOM 774 C CA . GLU A 1 95 ? -7.350 -12.306 12.376 1.00 88.19 95 GLU A CA 1
ATOM 775 C C . GLU A 1 95 ? -6.033 -12.643 13.099 1.00 88.19 95 GLU A C 1
ATOM 777 O O . GLU A 1 95 ? -5.276 -13.507 12.636 1.00 88.19 95 GLU A O 1
ATOM 782 N N . LEU A 1 96 ? -5.739 -11.910 14.180 1.00 77.62 96 LEU A N 1
ATOM 783 C CA . LEU A 1 96 ? -4.571 -12.146 15.043 1.00 77.62 96 LEU A CA 1
ATOM 784 C C . LEU A 1 96 ? -4.645 -13.464 15.824 1.00 77.62 96 LEU A C 1
ATOM 786 O O . LEU A 1 96 ? -5.752 -13.855 16.255 1.00 77.62 96 LEU A O 1
#

Organism: Polypedilum vanderplanki (NCBI:txid319348)

Foldseek 3Di:
DQWDDDPPRDTDDDDDDQKDKDWDFQVDADDVVDPVQVCCCVRPVWHWQDDNFAQFPVGGDGTTIIIRDPQWDKHWDWDDDDPDRGTDIDIDIGGD

Solvent-accessible surface area (backbone atoms only — not comparable to full-atom values): 5895 Å² total; per-residue (Å²): 124,50,79,43,78,49,85,91,85,44,72,50,77,51,71,88,65,77,63,44,77,46,75,50,78,65,86,46,74,71,50,91,86,26,70,64,60,52,46,42,30,75,72,64,66,26,46,80,58,48,67,96,53,62,28,28,80,85,68,42,34,28,60,47,36,35,32,29,62,77,77,44,47,76,48,54,45,80,42,92,48,93,90,47,64,54,32,53,74,48,76,48,78,43,78,109

Secondary structure (DSSP, 8-state):
-EEEEETTTEEEEE-S-SSEEEEEE--S---TT-HHHHHHHHHH--EE-S-SS--BTTS---EEEEEE-SSEEEEEEE---SS-SBPPEEEEEEE-

Mean predicted aligned error: 6.68 Å

pLDDT: mean 84.03, std 15.21, range [42.88, 96.12]